Protein AF-A0A1Y1QAC7-F1 (afdb_monomer_lite)

InterPro domains:
  IPR005569 Arc-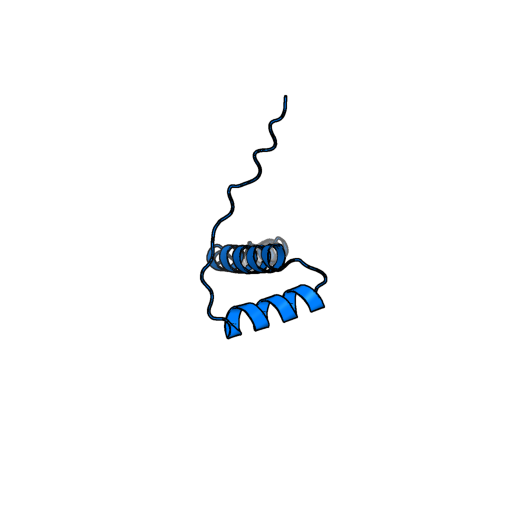like DNA binding domain [PF03869] (12-45)
  IPR010985 Ribbon-helix-helix [SSF47598] (9-49)
  IPR013321 Arc-type ribbon-helix-helix [G3DSA:1.10.1220.10] (1-50)

Secondary structure (DSSP, 8-state):
-----PPPP------HHHHHHHHHHHHHTT--HHHHHHHHHHHHHHHHS-SS----HHHHHHHHHHHHHHT--

Sequence (73 aa):
MNTETRPTPYPLRLEPETRARIETIAKANGRSLNAQIVMMLDDWLAGTNGNESPVTESRVLELIRSELDKRRP

Radius of gyration: 22.23 Å; chains: 1; bounding box: 62×22×58 Å

Organism: NCBI:txid525917

pLDDT: mean 83.25, std 14.98, range [41.03, 97.62]

Foldseek 3Di:
DPPPPDDDDDDDDDDPVVQVVLCVVCVVVVHDSVVSVVVVVVVVVCVVVVPPPPCDPVNVVVVVVVVVVVPDD

Structure (mmCIF, N/CA/C/O backbone):
data_AF-A0A1Y1QAC7-F1
#
_entry.id   AF-A0A1Y1QAC7-F1
#
loop_
_atom_site.group_PDB
_atom_site.id
_atom_site.type_symbol
_atom_site.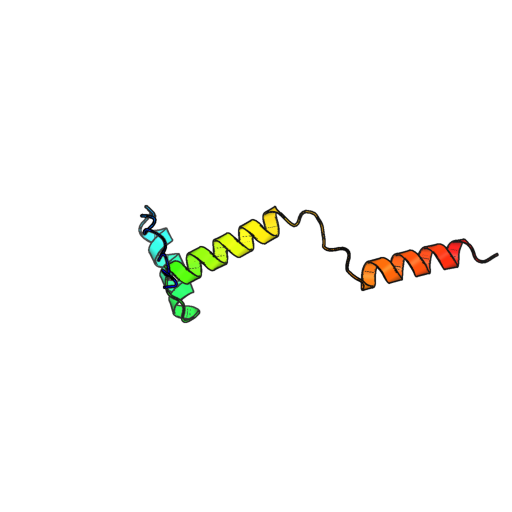label_atom_id
_atom_site.label_alt_id
_atom_site.label_comp_id
_atom_site.label_asym_id
_atom_site.label_entity_id
_atom_site.label_seq_id
_atom_site.pdbx_PDB_ins_code
_atom_site.Cartn_x
_atom_site.Cartn_y
_atom_site.Cartn_z
_atom_site.occupancy
_atom_site.B_iso_or_equiv
_atom_site.auth_seq_id
_atom_site.auth_comp_id
_atom_site.auth_asym_id
_atom_site.auth_atom_id
_atom_site.pdbx_PDB_model_num
ATOM 1 N N . MET A 1 1 ? -25.866 2.195 -15.935 1.00 41.03 1 MET A N 1
ATOM 2 C CA . MET A 1 1 ? -25.611 2.116 -14.481 1.00 41.03 1 MET A CA 1
ATOM 3 C C . MET A 1 1 ? -24.242 1.482 -14.307 1.00 41.03 1 M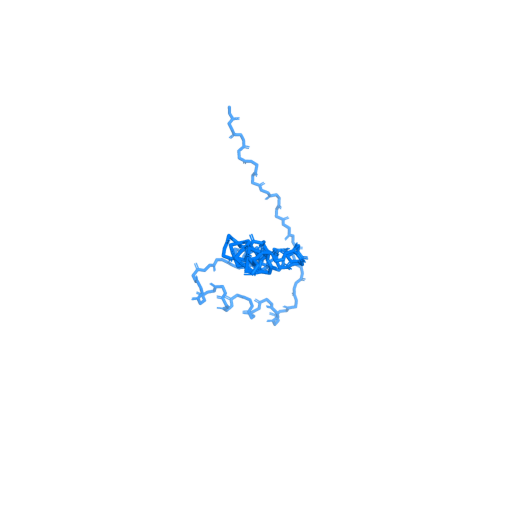ET A C 1
ATOM 5 O O . MET A 1 1 ? -24.121 0.293 -14.554 1.00 41.03 1 MET A O 1
ATOM 9 N N . ASN A 1 2 ? -23.207 2.267 -14.001 1.00 49.19 2 ASN A N 1
ATOM 10 C CA . ASN A 1 2 ? -21.879 1.722 -13.709 1.00 49.19 2 ASN A CA 1
ATOM 11 C C . ASN A 1 2 ? -21.918 1.182 -12.280 1.00 49.19 2 ASN A C 1
ATOM 13 O O . ASN A 1 2 ? -21.915 1.958 -11.329 1.00 49.19 2 ASN A O 1
ATOM 17 N N . THR A 1 3 ? -22.051 -0.128 -12.112 1.00 57.59 3 THR A N 1
ATOM 18 C CA . THR A 1 3 ? -21.920 -0.744 -10.793 1.00 57.59 3 THR A CA 1
ATOM 19 C C . THR A 1 3 ? -20.436 -0.787 -10.451 1.00 57.59 3 THR A C 1
ATOM 21 O O . THR A 1 3 ? -19.731 -1.690 -10.893 1.00 57.59 3 THR A O 1
ATOM 24 N N . GLU A 1 4 ? -19.953 0.205 -9.699 1.00 59.62 4 GLU A N 1
ATOM 25 C CA . GLU A 1 4 ? -18.682 0.117 -8.973 1.00 59.62 4 GLU A CA 1
ATOM 26 C C . GLU A 1 4 ? -18.748 -1.104 -8.046 1.00 59.62 4 GLU A C 1
ATOM 28 O O . GLU A 1 4 ? -19.269 -1.050 -6.930 1.00 59.62 4 GLU A O 1
ATOM 33 N N . THR A 1 5 ? -18.267 -2.247 -8.527 1.00 67.88 5 THR A N 1
ATOM 34 C CA . THR A 1 5 ? -18.095 -3.445 -7.713 1.00 67.88 5 THR A CA 1
ATOM 35 C C . THR A 1 5 ? -16.952 -3.177 -6.749 1.00 67.88 5 THR A C 1
ATOM 37 O O . THR A 1 5 ? -15.782 -3.346 -7.094 1.00 67.88 5 THR A O 1
ATOM 40 N N . ARG A 1 6 ? -17.279 -2.722 -5.536 1.00 72.44 6 ARG A N 1
ATOM 41 C CA . ARG A 1 6 ? -16.299 -2.688 -4.450 1.00 72.44 6 ARG A CA 1
ATOM 42 C C . ARG A 1 6 ? -15.795 -4.119 -4.244 1.00 72.44 6 ARG A C 1
ATOM 44 O O . ARG A 1 6 ? -16.632 -5.010 -4.075 1.00 72.44 6 ARG A O 1
ATOM 51 N N . PRO A 1 7 ? -14.475 -4.362 -4.279 1.00 77.25 7 PRO A N 1
ATOM 52 C CA . PRO A 1 7 ? -13.950 -5.702 -4.086 1.00 77.25 7 PRO A CA 1
ATOM 53 C C . PRO A 1 7 ? -14.388 -6.233 -2.721 1.00 77.25 7 PRO A C 1
ATOM 55 O O . PRO A 1 7 ? -14.404 -5.502 -1.726 1.00 77.25 7 PRO A O 1
ATOM 58 N N . THR A 1 8 ? -14.770 -7.508 -2.679 1.00 83.50 8 THR A N 1
ATOM 59 C CA . THR A 1 8 ? -15.093 -8.193 -1.427 1.00 83.50 8 THR A CA 1
ATOM 60 C C . THR A 1 8 ? -13.877 -8.151 -0.498 1.00 83.50 8 THR A C 1
ATOM 62 O O . THR A 1 8 ? -12.773 -8.452 -0.962 1.00 83.50 8 THR A O 1
ATOM 65 N N . PRO A 1 9 ? -14.037 -7.800 0.792 1.00 85.88 9 PRO A N 1
ATOM 66 C CA . PRO A 1 9 ? -12.921 -7.760 1.731 1.00 85.88 9 PRO A CA 1
ATOM 67 C C . PRO A 1 9 ? -12.168 -9.094 1.783 1.00 85.88 9 PRO A C 1
ATOM 69 O O . PRO A 1 9 ? -12.792 -10.151 1.864 1.00 85.88 9 PRO A O 1
ATOM 72 N N . TYR A 1 10 ? -10.835 -9.040 1.782 1.00 87.88 10 TYR A N 1
ATOM 73 C CA . TYR A 1 10 ? -9.979 -10.217 1.927 1.00 87.88 10 TYR A CA 1
ATOM 74 C C . TYR A 1 10 ? -9.433 -10.285 3.364 1.00 87.88 10 TYR A C 1
ATOM 76 O O . TYR A 1 10 ? -8.557 -9.491 3.721 1.00 87.88 10 TYR A O 1
ATOM 84 N N . PRO A 1 11 ? -9.963 -11.167 4.233 1.00 90.31 11 PRO A N 1
ATOM 85 C CA . PRO A 1 11 ? -9.541 -11.229 5.627 1.00 90.31 11 PRO A CA 1
ATOM 86 C C . PRO A 1 11 ? -8.123 -11.803 5.739 1.00 90.31 11 PRO A C 1
ATOM 88 O O . PRO A 1 11 ? -7.902 -13.001 5.576 1.00 90.31 11 PRO A O 1
ATOM 91 N N . LEU A 1 12 ? -7.160 -10.939 6.061 1.00 90.00 12 LEU A N 1
ATOM 92 C CA . LEU A 1 12 ? -5.769 -11.318 6.302 1.00 90.00 12 LEU A CA 1
ATOM 93 C C . LEU A 1 12 ? -5.542 -11.629 7.782 1.00 90.00 12 LEU A C 1
ATOM 95 O O . LEU A 1 12 ? -5.808 -10.799 8.654 1.00 90.00 12 LEU A O 1
ATOM 99 N N . ARG A 1 13 ? -5.005 -12.819 8.063 1.00 94.88 13 ARG A N 1
ATOM 100 C CA . ARG A 1 13 ? -4.493 -13.177 9.389 1.00 94.88 13 ARG A CA 1
ATOM 101 C C . ARG A 1 13 ? -3.015 -12.818 9.443 1.00 94.88 13 ARG A C 1
ATOM 103 O O . ARG A 1 13 ? -2.219 -13.391 8.709 1.00 94.88 13 ARG A O 1
ATOM 110 N N . LEU A 1 14 ? -2.677 -11.854 10.289 1.00 93.38 14 LEU A N 1
ATOM 111 C CA . LEU A 1 14 ? -1.312 -11.392 10.511 1.00 93.38 14 LEU A CA 1
ATOM 112 C C . LEU A 1 14 ? -0.979 -11.553 11.988 1.00 93.38 14 LEU A C 1
ATOM 114 O O . LEU A 1 14 ? -1.837 -11.298 12.837 1.00 93.38 14 LEU A O 1
ATOM 118 N N . GLU A 1 15 ? 0.269 -11.906 12.281 1.00 97.50 15 GLU A N 1
ATOM 119 C CA . GLU A 1 15 ? 0.777 -11.840 13.647 1.00 97.50 15 GLU A CA 1
ATOM 120 C C . GLU A 1 15 ? 0.648 -10.403 14.189 1.00 97.50 15 GLU A C 1
ATOM 122 O O . GLU A 1 15 ? 0.860 -9.441 13.432 1.00 97.50 15 GLU A O 1
ATOM 127 N N . PRO A 1 16 ? 0.309 -10.219 15.482 1.00 95.69 16 PRO A N 1
ATOM 128 C CA . PRO A 1 16 ? 0.059 -8.893 16.049 1.00 95.69 16 PRO A CA 1
ATOM 129 C C . PRO A 1 16 ? 1.227 -7.924 15.849 1.00 95.69 16 PRO A C 1
ATOM 131 O O . PRO A 1 16 ? 1.023 -6.753 15.525 1.00 95.69 16 PRO A O 1
ATOM 134 N N . GLU A 1 17 ? 2.456 -8.424 15.980 1.00 96.94 17 GLU A N 1
ATOM 135 C CA . GLU A 1 17 ? 3.667 -7.629 15.795 1.00 96.94 17 GLU A CA 1
ATOM 136 C C . GLU A 1 17 ? 3.831 -7.166 14.340 1.00 96.94 17 GLU A C 1
ATOM 138 O O . GLU A 1 17 ? 4.077 -5.986 14.080 1.00 96.94 17 GLU A O 1
ATOM 143 N N . THR A 1 18 ? 3.641 -8.068 13.374 1.00 96.00 18 THR A N 1
ATOM 144 C CA . THR A 1 18 ? 3.712 -7.745 11.943 1.00 96.00 18 THR A CA 1
ATOM 145 C C . THR A 1 18 ? 2.671 -6.698 11.571 1.00 96.00 18 THR A C 1
ATOM 147 O O . THR A 1 18 ? 2.991 -5.718 10.897 1.00 96.00 18 THR A O 1
ATOM 150 N N . ARG A 1 19 ? 1.436 -6.859 12.059 1.00 96.06 19 ARG A N 1
ATOM 151 C CA . ARG A 1 19 ? 0.371 -5.880 11.842 1.00 96.06 19 ARG A CA 1
ATOM 152 C C . ARG A 1 19 ? 0.754 -4.506 12.396 1.00 96.06 19 ARG A C 1
ATOM 154 O O . ARG A 1 19 ? 0.631 -3.517 11.677 1.00 96.06 19 ARG A O 1
ATOM 161 N N . ALA A 1 20 ? 1.248 -4.444 13.633 1.00 97.12 20 ALA A N 1
ATOM 162 C CA . ALA A 1 20 ? 1.631 -3.188 14.277 1.00 97.12 20 ALA A CA 1
ATOM 163 C C . ALA A 1 20 ? 2.757 -2.461 13.519 1.00 97.12 20 ALA A C 1
ATOM 165 O O . ALA A 1 20 ? 2.706 -1.240 13.336 1.00 97.12 20 ALA A O 1
ATOM 166 N N . ARG A 1 21 ? 3.750 -3.208 13.021 1.00 97.12 21 ARG A N 1
ATOM 167 C CA . ARG A 1 21 ? 4.839 -2.656 12.201 1.00 97.12 21 ARG A CA 1
ATOM 168 C C . ARG A 1 21 ? 4.310 -2.027 10.909 1.00 97.12 21 ARG A C 1
ATOM 170 O O . ARG A 1 21 ? 4.638 -0.879 10.616 1.00 97.12 21 ARG A O 1
ATOM 177 N N . ILE A 1 22 ? 3.449 -2.731 10.170 1.00 96.50 22 ILE A N 1
ATOM 178 C CA . ILE A 1 22 ? 2.885 -2.210 8.913 1.00 96.50 22 ILE A CA 1
ATOM 179 C C . ILE A 1 22 ? 1.973 -1.004 9.180 1.00 96.50 22 ILE A C 1
ATOM 181 O O . ILE A 1 22 ? 2.045 -0.016 8.452 1.00 96.50 22 ILE A O 1
ATOM 185 N N . GLU A 1 23 ? 1.155 -1.034 10.236 1.00 96.69 23 GLU A N 1
ATOM 186 C CA . GLU A 1 23 ? 0.314 0.109 10.618 1.00 96.69 23 GLU A CA 1
ATOM 187 C C . GLU A 1 23 ? 1.142 1.356 10.949 1.00 96.69 23 GLU A C 1
ATOM 189 O O . GLU A 1 23 ? 0.744 2.467 10.599 1.00 96.69 23 GLU A O 1
ATOM 194 N N . THR A 1 24 ? 2.300 1.186 11.589 1.00 97.62 24 THR A N 1
ATOM 195 C CA . THR A 1 24 ? 3.212 2.294 11.909 1.00 97.62 24 THR A CA 1
ATOM 196 C C . THR A 1 24 ? 3.747 2.944 10.635 1.00 97.62 24 THR A C 1
ATOM 198 O O . THR A 1 24 ? 3.684 4.165 10.491 1.00 97.62 24 THR A O 1
ATOM 201 N N . ILE A 1 25 ? 4.191 2.129 9.674 1.00 96.75 25 ILE A N 1
ATOM 202 C CA . ILE A 1 25 ? 4.664 2.595 8.363 1.00 96.75 25 ILE A CA 1
ATOM 203 C C . ILE A 1 25 ? 3.528 3.283 7.594 1.00 96.75 25 ILE A C 1
ATOM 205 O O . ILE A 1 25 ? 3.713 4.367 7.045 1.00 96.75 25 ILE A O 1
ATOM 209 N N . ALA A 1 26 ? 2.332 2.690 7.588 1.00 97.06 26 ALA A N 1
ATOM 210 C CA . ALA A 1 26 ? 1.167 3.252 6.912 1.00 97.06 26 ALA A CA 1
ATOM 211 C C . ALA A 1 26 ? 0.815 4.644 7.462 1.00 97.06 26 ALA A C 1
ATOM 213 O O . ALA A 1 26 ? 0.647 5.583 6.684 1.00 97.06 26 ALA A O 1
ATOM 214 N N . LYS A 1 27 ? 0.788 4.799 8.794 1.00 96.88 27 LYS A N 1
ATOM 215 C CA . LYS A 1 27 ? 0.538 6.086 9.464 1.00 96.88 27 LYS A CA 1
ATOM 216 C C . LYS A 1 27 ? 1.606 7.123 9.131 1.00 96.88 27 LYS A C 1
ATOM 218 O O . LYS A 1 27 ? 1.249 8.248 8.794 1.00 96.88 27 LYS A O 1
ATOM 223 N N . ALA A 1 28 ? 2.886 6.746 9.177 1.00 97.00 28 ALA A N 1
ATOM 224 C CA . ALA A 1 28 ? 3.990 7.635 8.810 1.00 97.00 28 ALA A CA 1
ATOM 225 C C . ALA A 1 28 ? 3.876 8.138 7.358 1.00 97.00 28 ALA A C 1
ATOM 227 O O . ALA A 1 28 ? 4.222 9.279 7.071 1.00 97.00 28 ALA A O 1
ATOM 228 N N . ASN A 1 29 ? 3.319 7.314 6.468 1.00 95.19 29 ASN A N 1
ATOM 229 C CA . ASN A 1 29 ? 3.100 7.640 5.060 1.00 95.19 29 ASN A CA 1
ATOM 230 C C . ASN A 1 29 ? 1.730 8.281 4.761 1.00 95.19 29 ASN A C 1
ATOM 232 O O . ASN A 1 29 ? 1.411 8.497 3.593 1.00 95.19 29 ASN A O 1
ATOM 236 N N . GLY A 1 30 ? 0.887 8.538 5.770 1.00 96.62 30 GLY A N 1
ATOM 237 C CA . GLY A 1 30 ? -0.464 9.080 5.573 1.00 96.62 30 GLY A CA 1
ATOM 238 C C . GLY A 1 30 ? -1.420 8.144 4.817 1.00 96.62 30 GLY A C 1
ATOM 239 O O . GLY A 1 30 ? -2.360 8.608 4.175 1.00 96.62 30 GLY A O 1
ATOM 240 N N . ARG A 1 31 ? -1.184 6.826 4.860 1.00 94.56 31 ARG A N 1
ATOM 241 C CA . ARG A 1 31 ? -1.973 5.796 4.163 1.00 94.56 31 ARG A CA 1
ATOM 242 C C . ARG A 1 31 ? -2.764 4.933 5.145 1.00 94.56 31 ARG A C 1
ATOM 244 O O . ARG A 1 31 ? -2.386 4.757 6.302 1.00 94.56 31 ARG A O 1
ATOM 251 N N . SER A 1 32 ? -3.857 4.337 4.666 1.00 96.31 32 SER A N 1
ATOM 252 C CA . SER A 1 32 ? -4.521 3.256 5.400 1.00 96.31 32 SER A CA 1
ATOM 253 C C . SER A 1 32 ? -3.660 1.988 5.377 1.00 96.31 32 SER A C 1
ATOM 255 O O . SER A 1 32 ? -2.862 1.789 4.460 1.00 96.31 32 SER A O 1
ATOM 257 N N . LEU A 1 33 ? -3.856 1.097 6.356 1.00 94.81 33 LEU A N 1
ATOM 258 C CA . LEU A 1 33 ? -3.179 -0.204 6.388 1.00 94.81 33 LEU A CA 1
ATOM 259 C C . LEU A 1 33 ? -3.383 -0.975 5.073 1.00 94.81 33 LEU A C 1
ATOM 261 O O . LEU A 1 33 ? -2.426 -1.490 4.507 1.00 94.81 33 LEU A O 1
ATOM 265 N N . ASN A 1 34 ? -4.616 -0.993 4.557 1.00 94.06 34 ASN A N 1
ATOM 266 C CA . ASN A 1 34 ? -4.935 -1.647 3.289 1.00 94.06 34 ASN A CA 1
ATOM 267 C C . ASN A 1 34 ? -4.161 -1.035 2.113 1.00 94.06 34 ASN A C 1
ATOM 269 O O . ASN A 1 34 ? -3.554 -1.767 1.342 1.00 94.06 34 ASN A O 1
ATOM 273 N N . ALA A 1 35 ? -4.139 0.297 1.995 1.00 94.81 35 ALA A N 1
ATOM 274 C CA . ALA A 1 35 ? -3.415 0.971 0.917 1.00 94.81 35 ALA A CA 1
ATOM 275 C C . ALA A 1 35 ? -1.904 0.701 0.981 1.00 94.81 35 ALA A C 1
ATOM 277 O O . ALA A 1 35 ? -1.271 0.511 -0.053 1.00 94.81 35 ALA A O 1
ATOM 278 N N . GLN A 1 36 ? -1.332 0.641 2.187 1.00 96.75 36 GLN A N 1
ATOM 279 C CA . GLN A 1 36 ? 0.074 0.288 2.374 1.00 96.75 36 GLN A CA 1
ATOM 280 C C . GLN A 1 36 ? 0.351 -1.167 1.970 1.00 96.75 36 GLN A C 1
ATOM 282 O O . GLN A 1 36 ? 1.350 -1.420 1.305 1.00 96.75 36 GLN A O 1
ATOM 287 N N . ILE A 1 37 ? -0.522 -2.115 2.336 1.00 94.94 37 ILE A N 1
ATOM 288 C CA . ILE A 1 37 ? -0.392 -3.528 1.943 1.00 94.94 37 ILE A CA 1
ATOM 289 C C . ILE A 1 37 ? -0.448 -3.675 0.422 1.00 94.94 37 ILE A C 1
ATOM 291 O O . ILE A 1 37 ? 0.432 -4.311 -0.146 1.00 94.94 37 ILE A O 1
ATOM 295 N N . VAL A 1 38 ? -1.432 -3.054 -0.231 1.00 94.12 38 VAL A N 1
ATOM 296 C CA . VAL A 1 38 ? -1.577 -3.103 -1.694 1.00 94.12 38 VAL A CA 1
ATOM 297 C C . VAL A 1 38 ? -0.335 -2.536 -2.380 1.00 94.12 38 VAL A C 1
ATOM 299 O O . VAL A 1 38 ? 0.257 -3.224 -3.197 1.00 94.12 38 VAL A O 1
ATOM 302 N N . MET A 1 39 ? 0.138 -1.355 -1.966 1.00 94.94 39 MET A N 1
ATOM 303 C CA . MET A 1 39 ? 1.349 -0.743 -2.526 1.00 94.94 39 MET A CA 1
ATOM 304 C C . MET A 1 39 ? 2.582 -1.652 -2.403 1.00 94.94 39 MET A C 1
ATOM 306 O O . MET A 1 39 ? 3.348 -1.769 -3.351 1.00 94.94 39 MET A O 1
ATOM 310 N N . MET A 1 40 ? 2.787 -2.292 -1.245 1.00 93.19 40 MET A N 1
ATOM 311 C CA . MET A 1 40 ? 3.920 -3.207 -1.047 1.00 93.19 40 MET A CA 1
ATOM 312 C C . MET A 1 40 ? 3.811 -4.456 -1.927 1.00 93.19 40 MET A C 1
ATOM 314 O O . MET A 1 40 ? 4.821 -4.926 -2.440 1.00 93.19 40 MET A O 1
ATOM 318 N N . LEU A 1 41 ? 2.601 -4.998 -2.091 1.00 93.38 41 LEU A N 1
ATOM 319 C CA . LEU A 1 41 ? 2.364 -6.156 -2.951 1.00 93.38 41 LEU A CA 1
ATOM 320 C C . LEU A 1 41 ? 2.548 -5.802 -4.429 1.00 93.38 41 LEU A C 1
ATOM 322 O O . LEU A 1 41 ? 3.190 -6.566 -5.140 1.00 93.38 41 LEU A O 1
ATOM 326 N N . ASP A 1 42 ? 2.045 -4.651 -4.873 1.00 92.50 42 ASP A N 1
ATOM 327 C CA . ASP A 1 42 ? 2.208 -4.173 -6.248 1.00 92.50 42 ASP A CA 1
ATOM 328 C C . ASP A 1 42 ? 3.683 -3.938 -6.586 1.00 92.50 42 ASP A C 1
ATOM 330 O O . ASP A 1 42 ? 4.148 -4.391 -7.629 1.00 92.50 42 ASP A O 1
ATOM 334 N N . ASP A 1 43 ? 4.435 -3.288 -5.691 1.00 89.81 43 ASP A N 1
ATOM 335 C CA . ASP A 1 43 ? 5.875 -3.054 -5.852 1.00 89.81 43 ASP A CA 1
ATOM 336 C C . ASP A 1 43 ? 6.653 -4.375 -5.931 1.00 89.81 43 ASP A C 1
ATOM 338 O O . ASP A 1 43 ? 7.459 -4.592 -6.839 1.00 89.81 43 ASP A O 1
ATOM 342 N N . TRP A 1 44 ? 6.336 -5.315 -5.035 1.00 89.44 44 TRP A N 1
ATOM 343 C CA . TRP A 1 44 ? 6.941 -6.641 -5.051 1.00 89.44 44 TRP A CA 1
ATOM 344 C C . TRP A 1 44 ? 6.615 -7.396 -6.344 1.00 89.44 44 TRP A C 1
ATOM 346 O O . TRP A 1 44 ? 7.519 -7.935 -6.981 1.00 89.44 44 TRP A O 1
ATOM 356 N N . LEU A 1 45 ? 5.356 -7.403 -6.790 1.00 87.06 45 LEU A N 1
ATOM 357 C CA . LEU A 1 45 ? 4.944 -8.069 -8.029 1.00 87.06 45 LEU A CA 1
ATOM 358 C C . LEU A 1 45 ? 5.553 -7.407 -9.272 1.00 87.06 45 LEU A C 1
ATOM 360 O O . LEU A 1 45 ? 5.961 -8.114 -10.193 1.00 87.06 45 LEU A O 1
ATOM 364 N N . ALA A 1 46 ? 5.672 -6.079 -9.297 1.00 84.44 46 ALA A N 1
ATOM 365 C CA . ALA A 1 46 ? 6.343 -5.352 -10.369 1.00 84.44 46 ALA A CA 1
ATOM 366 C C . ALA A 1 46 ? 7.832 -5.721 -10.451 1.00 84.44 46 ALA A C 1
ATOM 368 O O . ALA A 1 46 ? 8.336 -5.992 -11.540 1.00 84.44 46 ALA A O 1
ATOM 369 N N . GLY A 1 47 ? 8.517 -5.822 -9.308 1.00 70.94 47 GLY A N 1
ATOM 370 C CA . GLY A 1 47 ? 9.904 -6.290 -9.243 1.00 70.94 47 GLY A CA 1
ATOM 371 C C . GLY A 1 47 ? 10.066 -7.771 -9.604 1.00 70.94 47 GLY A C 1
ATOM 372 O O . GLY A 1 47 ? 11.057 -8.149 -10.223 1.00 70.94 47 GLY A O 1
ATOM 373 N N . THR A 1 48 ? 9.077 -8.610 -9.283 1.00 61.62 48 THR A N 1
ATOM 374 C CA . THR A 1 48 ? 9.113 -10.057 -9.571 1.00 61.62 48 THR A CA 1
ATOM 375 C C . THR A 1 48 ? 8.880 -10.352 -11.056 1.00 61.62 48 THR A C 1
ATOM 377 O O . THR A 1 48 ? 9.491 -11.263 -11.609 1.00 61.62 48 THR A O 1
ATOM 380 N N . ASN A 1 49 ? 8.055 -9.545 -11.729 1.00 56.56 49 ASN A N 1
ATOM 381 C CA . ASN A 1 49 ? 7.879 -9.587 -13.185 1.00 56.56 49 ASN A CA 1
ATOM 382 C 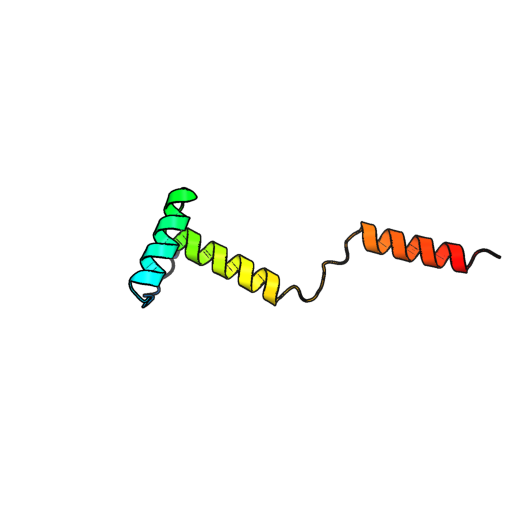C . ASN A 1 49 ? 9.009 -8.855 -13.944 1.00 56.56 49 ASN A C 1
ATOM 384 O O . ASN A 1 49 ? 9.092 -8.944 -15.165 1.00 56.56 49 ASN A O 1
ATOM 388 N N . GLY A 1 50 ? 9.884 -8.143 -13.227 1.00 52.09 50 GLY A N 1
ATOM 389 C CA . GLY A 1 50 ? 10.932 -7.265 -13.747 1.00 52.09 50 GLY A CA 1
ATOM 390 C C . GLY A 1 50 ? 12.321 -7.894 -13.888 1.00 52.09 50 GLY A C 1
ATOM 391 O O . GLY A 1 50 ? 13.311 -7.169 -13.826 1.00 52.09 50 GLY A O 1
ATOM 392 N N . ASN A 1 51 ? 12.433 -9.210 -14.120 1.00 50.31 51 ASN A N 1
ATOM 393 C CA . ASN A 1 51 ? 13.680 -9.770 -14.674 1.00 50.31 51 ASN A CA 1
ATOM 394 C C . ASN A 1 51 ? 13.836 -9.484 -16.184 1.00 50.31 51 ASN A C 1
ATOM 396 O O . ASN A 1 51 ? 14.758 -9.969 -16.831 1.00 50.31 51 ASN A O 1
ATOM 400 N N . GLU A 1 52 ? 12.956 -8.659 -16.746 1.00 56.19 52 GLU A N 1
ATOM 401 C CA . GLU A 1 52 ? 13.262 -7.863 -17.923 1.00 56.19 52 GLU A CA 1
ATOM 402 C C . GLU A 1 52 ? 13.494 -6.434 -17.444 1.00 56.19 52 GLU A C 1
ATOM 404 O O . GLU A 1 52 ? 12.559 -5.681 -17.172 1.00 56.19 52 GLU A O 1
ATOM 409 N N . SER A 1 53 ? 14.766 -6.058 -17.301 1.00 55.91 53 SER A N 1
ATOM 410 C CA . SER A 1 53 ? 15.127 -4.644 -17.258 1.00 55.91 53 SER A CA 1
ATOM 411 C C . SER A 1 53 ? 14.463 -3.994 -18.476 1.00 55.91 53 SER A C 1
ATOM 413 O O . SER A 1 53 ? 14.750 -4.444 -19.592 1.00 55.91 53 SER A O 1
ATOM 415 N N . PRO A 1 54 ? 13.551 -3.012 -18.315 1.00 58.78 54 PRO A N 1
ATOM 416 C CA . PRO A 1 54 ? 12.971 -2.348 -19.466 1.00 58.78 54 PRO A CA 1
ATOM 417 C C . PRO A 1 54 ? 14.147 -1.788 -20.246 1.00 58.78 54 PRO A C 1
ATOM 419 O O . PRO A 1 54 ? 14.925 -0.996 -19.709 1.00 58.78 54 PRO A O 1
ATOM 422 N N . VAL A 1 55 ? 14.334 -2.276 -21.472 1.00 63.97 55 VAL A N 1
ATOM 423 C CA . VAL A 1 55 ? 15.380 -1.786 -22.359 1.00 63.97 55 VAL A CA 1
ATOM 424 C C . VAL A 1 55 ? 15.120 -0.294 -22.513 1.00 63.97 55 VAL A C 1
ATOM 426 O O . VAL A 1 55 ? 14.201 0.129 -23.210 1.00 63.97 55 VAL A O 1
ATOM 429 N N . THR A 1 56 ? 15.874 0.509 -21.768 1.00 74.31 56 THR A N 1
ATOM 430 C CA . THR A 1 56 ? 15.713 1.954 -21.789 1.00 74.31 56 THR A CA 1
ATOM 431 C C . THR A 1 56 ? 16.164 2.451 -23.151 1.00 74.31 56 THR A C 1
ATOM 433 O O . THR A 1 56 ? 17.098 1.909 -23.744 1.00 74.31 56 THR A O 1
ATOM 436 N N . GLU A 1 57 ? 15.528 3.505 -23.652 1.00 75.00 57 GLU A N 1
ATOM 437 C CA . GLU A 1 57 ? 15.936 4.161 -24.898 1.00 75.00 57 GLU A CA 1
ATOM 438 C C . GLU A 1 57 ? 17.442 4.481 -24.892 1.00 75.00 57 GLU A C 1
ATOM 440 O O . GLU A 1 57 ? 18.153 4.211 -25.860 1.00 75.00 57 GLU A O 1
ATOM 445 N N . SER A 1 58 ? 17.960 4.923 -23.743 1.00 77.81 58 SER A N 1
ATOM 446 C CA . SER A 1 58 ? 19.387 5.144 -23.502 1.00 77.81 58 SER A CA 1
ATOM 447 C C . SER A 1 58 ? 20.245 3.907 -23.791 1.00 77.81 58 SER A C 1
ATOM 449 O O . SER A 1 58 ? 21.308 4.031 -24.399 1.00 77.81 58 SER A O 1
ATOM 451 N N . ARG A 1 59 ? 19.782 2.709 -23.410 1.00 78.88 59 ARG A N 1
ATOM 452 C CA . ARG A 1 59 ? 20.490 1.446 -23.652 1.00 78.88 59 ARG A CA 1
ATOM 453 C C . ARG A 1 59 ? 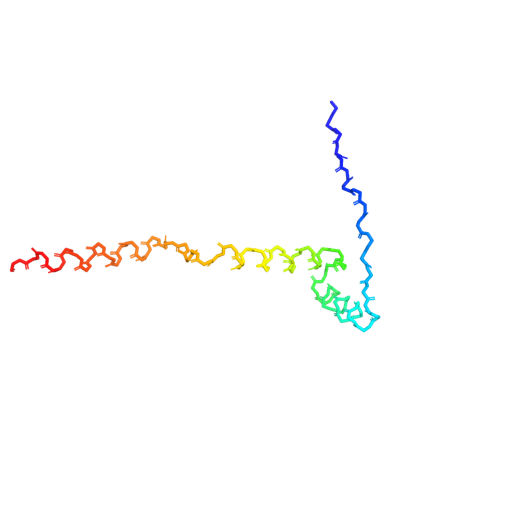20.456 1.038 -25.123 1.00 78.88 59 ARG A C 1
ATOM 455 O O . ARG A 1 59 ? 21.457 0.542 -25.635 1.00 78.88 59 ARG A O 1
ATOM 462 N N . VAL A 1 60 ? 19.343 1.284 -25.817 1.00 84.94 60 VAL A N 1
ATOM 463 C CA . VAL A 1 60 ? 19.230 1.054 -27.270 1.00 84.94 60 VAL A CA 1
ATOM 464 C C . VAL A 1 60 ? 20.196 1.957 -28.032 1.00 84.94 60 VAL A C 1
ATOM 466 O O . VAL A 1 60 ? 20.940 1.487 -28.892 1.00 84.94 60 VAL A O 1
ATOM 469 N N . LEU A 1 61 ? 20.230 3.245 -27.688 1.00 86.69 61 LEU A N 1
ATOM 470 C CA . LEU A 1 61 ? 21.112 4.218 -28.330 1.00 86.69 61 LEU A CA 1
ATOM 471 C C . LEU A 1 61 ? 22.593 3.901 -28.093 1.00 86.69 61 LEU A C 1
ATOM 473 O O . LEU A 1 61 ? 23.408 4.074 -28.999 1.00 86.69 61 LEU A O 1
ATOM 477 N N . GLU A 1 62 ? 22.950 3.411 -26.907 1.00 85.56 62 GLU A N 1
ATOM 478 C CA . GLU A 1 62 ? 24.313 2.972 -26.595 1.00 85.56 62 GLU A CA 1
ATOM 479 C C . GLU A 1 62 ? 24.739 1.764 -27.449 1.00 85.56 62 GLU A C 1
ATOM 481 O O . GLU A 1 62 ? 25.832 1.762 -28.018 1.00 85.56 62 GLU A O 1
ATOM 486 N N . LEU A 1 63 ? 23.855 0.774 -27.613 1.00 86.31 63 LEU A N 1
ATOM 487 C CA . LEU A 1 63 ? 24.109 -0.400 -28.453 1.00 86.31 63 LEU A CA 1
ATOM 488 C C . LEU A 1 63 ? 24.274 -0.026 -29.930 1.00 86.31 63 LEU A C 1
ATOM 490 O O . LEU A 1 63 ? 25.214 -0.491 -30.575 1.00 86.31 63 LEU A O 1
ATOM 494 N N . ILE A 1 64 ? 23.413 0.854 -30.452 1.00 88.75 64 ILE A N 1
ATOM 495 C CA . ILE A 1 64 ? 23.510 1.347 -31.834 1.00 88.75 64 ILE A CA 1
ATOM 496 C C . ILE A 1 64 ? 24.835 2.084 -32.047 1.00 88.75 64 ILE A C 1
ATOM 498 O O . ILE A 1 64 ? 25.523 1.832 -33.034 1.00 88.75 64 ILE A O 1
ATOM 502 N N . ARG A 1 65 ? 25.226 2.967 -31.117 1.00 88.50 65 ARG A N 1
ATOM 503 C CA . ARG A 1 65 ? 26.508 3.687 -31.195 1.00 88.50 65 ARG A CA 1
ATOM 504 C C . ARG A 1 65 ? 27.691 2.725 -31.206 1.00 88.50 65 ARG A C 1
ATOM 506 O O . ARG A 1 65 ? 28.557 2.862 -32.060 1.00 88.50 65 ARG A O 1
ATOM 513 N N . SER A 1 66 ? 27.699 1.740 -30.307 1.00 87.06 66 SER A N 1
ATOM 514 C CA . SER A 1 66 ? 28.763 0.731 -30.243 1.00 87.06 66 SER A CA 1
ATOM 515 C C . SER A 1 66 ? 28.872 -0.086 -31.535 1.00 87.06 66 SER A C 1
ATOM 517 O O . SER A 1 66 ? 29.977 -0.383 -31.983 1.00 87.06 66 SER A O 1
ATOM 519 N N . GLU A 1 67 ? 27.745 -0.431 -32.160 1.00 90.25 67 GLU A N 1
ATOM 520 C CA . GLU A 1 67 ? 27.730 -1.219 -33.396 1.00 90.25 67 GLU A CA 1
ATOM 521 C C . GLU A 1 67 ? 28.156 -0.403 -34.627 1.00 90.25 67 GLU A C 1
ATOM 523 O O . GLU A 1 67 ? 28.846 -0.922 -35.505 1.00 90.25 67 GLU A O 1
ATOM 528 N N . LEU A 1 68 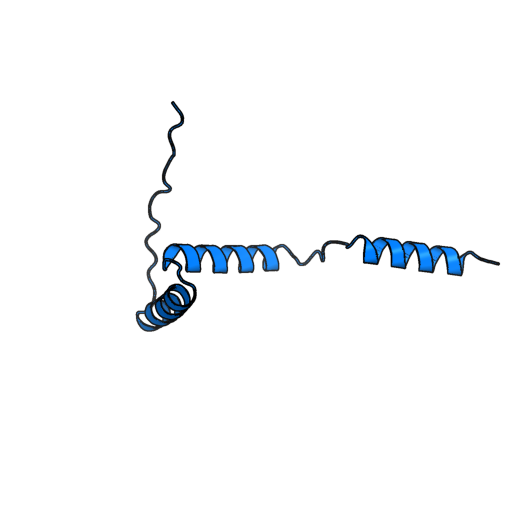? 27.798 0.884 -34.684 1.00 87.94 68 LEU A N 1
ATOM 529 C CA . LEU A 1 68 ? 28.255 1.793 -35.739 1.00 87.94 68 LEU A CA 1
ATOM 530 C C . LEU A 1 68 ? 29.767 2.040 -35.670 1.00 87.94 68 LEU A C 1
ATOM 532 O O . LEU A 1 68 ? 30.413 2.114 -36.714 1.00 87.94 68 LEU A O 1
ATOM 536 N N . ASP A 1 69 ? 30.334 2.118 -34.465 1.00 88.50 69 ASP A N 1
ATOM 537 C CA . ASP A 1 69 ? 31.770 2.343 -34.269 1.00 88.50 69 ASP A CA 1
ATOM 538 C C . ASP A 1 69 ? 32.601 1.123 -34.697 1.00 88.50 69 ASP A C 1
ATOM 540 O O . ASP A 1 69 ? 33.632 1.264 -35.347 1.00 88.50 69 ASP A O 1
ATOM 544 N N . LYS A 1 70 ? 32.101 -0.095 -34.440 1.00 82.25 70 LYS A N 1
ATOM 545 C CA . LYS A 1 70 ? 32.735 -1.349 -34.892 1.00 82.25 70 LYS A CA 1
ATOM 546 C C . LYS A 1 70 ? 32.737 -1.529 -36.411 1.00 82.25 70 LYS A C 1
ATOM 548 O O . LYS A 1 70 ? 33.542 -2.296 -36.929 1.00 82.25 70 LYS A O 1
ATOM 553 N N . ARG A 1 71 ? 31.800 -0.890 -37.116 1.00 74.62 71 ARG A N 1
ATOM 554 C CA . ARG A 1 71 ? 31.629 -0.995 -38.577 1.00 74.62 71 ARG A CA 1
ATOM 555 C C . ARG A 1 71 ? 32.280 0.151 -39.341 1.00 74.62 71 ARG A C 1
ATOM 557 O O . ARG A 1 71 ? 32.184 0.191 -40.568 1.00 74.62 71 ARG A O 1
ATOM 564 N N . ARG A 1 72 ? 32.914 1.084 -38.635 1.00 66.94 72 ARG A N 1
ATOM 565 C CA . ARG A 1 72 ? 33.695 2.149 -39.247 1.00 66.94 72 ARG A CA 1
ATOM 566 C C . ARG A 1 72 ? 35.058 1.562 -39.666 1.00 66.94 72 ARG A C 1
ATOM 568 O O . ARG A 1 72 ? 35.715 0.980 -38.807 1.00 66.94 72 ARG A O 1
ATOM 575 N N . PRO A 1 73 ? 35.437 1.623 -40.958 1.00 63.88 73 PRO A N 1
ATOM 576 C CA . PRO A 1 73 ? 36.742 1.152 -41.426 1.00 63.88 73 PRO A CA 1
ATOM 577 C C . PRO A 1 73 ? 37.894 2.001 -40.880 1.00 63.88 73 PRO A C 1
ATOM 579 O O . PRO A 1 73 ? 37.663 3.204 -40.605 1.00 63.88 73 PRO A O 1
#